Protein AF-A0AAE1QXC3-F1 (afdb_monomer_lite)

pLDDT: mean 91.4, std 7.19, range [61.75, 98.44]

Sequence (172 aa):
MESLIELCDLIAQNPAQFVEKLAWICGRCPPAESLLVGSPRVSRSQLNAILALARFLSKCPNHSDEMPKSLVLAFYRSIPSSFNPPFWPQSFTNDSIVSFFRDFLDYICKACELSPEFSTDVARFTGDILISALGNGNGDLGISKAILKAMCYHFPPVLPSDANKLVSALLE

Organism: NCBI:txid243964

Structure (mmCIF, N/CA/C/O backbone):
data_AF-A0AAE1QXC3-F1
#
_entry.id   AF-A0AAE1QXC3-F1
#
loop_
_atom_site.group_PDB
_atom_site.id
_atom_site.type_symbol
_atom_site.label_atom_id
_atom_site.label_alt_id
_atom_site.label_comp_id
_atom_site.label_asym_id
_atom_site.label_entity_id
_atom_site.label_seq_id
_atom_site.pdbx_PDB_ins_code
_atom_site.Cartn_x
_atom_site.Cartn_y
_atom_site.Cartn_z
_atom_site.occupancy
_atom_site.B_iso_or_equiv
_atom_site.auth_seq_id
_atom_site.auth_comp_id
_atom_site.auth_asym_id
_atom_site.auth_atom_id
_atom_site.pdbx_PDB_model_num
ATOM 1 N N . MET A 1 1 ? 9.918 -5.433 13.809 1.00 61.75 1 MET A N 1
ATOM 2 C CA . MET A 1 1 ? 8.674 -5.344 13.015 1.00 61.75 1 MET A 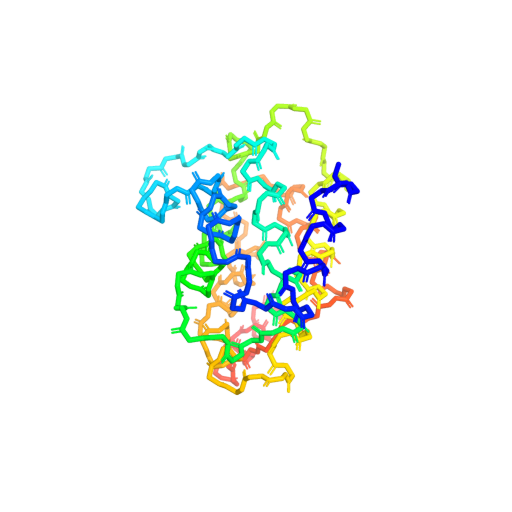CA 1
ATOM 3 C C . MET A 1 1 ? 7.520 -5.935 13.812 1.00 61.75 1 MET A C 1
ATOM 5 O O . MET A 1 1 ? 6.516 -5.256 13.949 1.00 61.75 1 MET A O 1
ATOM 9 N N . GLU A 1 2 ? 7.703 -7.114 14.415 1.00 70.31 2 GLU A N 1
ATOM 10 C CA . GLU A 1 2 ? 6.716 -7.793 15.277 1.00 70.31 2 GLU A CA 1
ATOM 11 C C . GLU A 1 2 ? 6.069 -6.883 16.333 1.00 70.31 2 GLU A C 1
ATOM 13 O O . GLU A 1 2 ? 4.852 -6.784 16.368 1.00 70.31 2 GLU A O 1
ATOM 18 N N . SER A 1 3 ? 6.843 -6.088 17.079 1.00 80.06 3 SER A N 1
ATOM 19 C CA . SER A 1 3 ? 6.283 -5.175 18.093 1.00 80.06 3 SER A CA 1
ATOM 20 C C . SER A 1 3 ? 5.357 -4.077 17.543 1.00 80.06 3 SER A C 1
ATOM 22 O O . SER A 1 3 ? 4.413 -3.665 18.213 1.00 80.06 3 SER A O 1
ATOM 24 N N . LEU A 1 4 ? 5.600 -3.592 16.319 1.00 81.88 4 LEU A N 1
ATOM 25 C CA . LEU A 1 4 ? 4.714 -2.631 15.643 1.00 81.88 4 LEU A CA 1
ATOM 26 C C . LEU A 1 4 ? 3.447 -3.320 15.125 1.00 81.88 4 LEU A C 1
ATOM 28 O O . LEU A 1 4 ? 2.370 -2.732 15.170 1.00 81.88 4 LEU A O 1
ATOM 32 N N . ILE A 1 5 ? 3.579 -4.562 14.658 1.00 79.50 5 ILE A N 1
ATOM 33 C CA . ILE A 1 5 ? 2.468 -5.394 14.189 1.00 79.50 5 ILE A CA 1
ATOM 34 C C . ILE A 1 5 ? 1.526 -5.731 15.350 1.00 79.5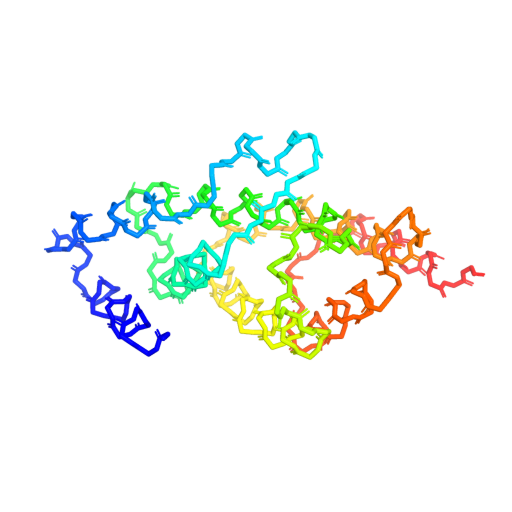0 5 ILE A C 1
ATOM 36 O O . ILE A 1 5 ? 0.321 -5.519 15.237 1.00 79.50 5 ILE A O 1
ATOM 40 N N . GLU A 1 6 ? 2.069 -6.186 16.479 1.00 84.94 6 GLU A N 1
ATOM 41 C CA . GLU A 1 6 ? 1.309 -6.471 17.701 1.00 84.94 6 GLU A CA 1
ATOM 42 C C . GLU A 1 6 ? 0.594 -5.224 18.221 1.00 84.94 6 GLU A C 1
ATOM 44 O O . GLU A 1 6 ? -0.582 -5.278 18.581 1.00 84.94 6 GLU A O 1
ATOM 49 N N . LEU A 1 7 ? 1.272 -4.072 18.198 1.00 85.44 7 LEU A N 1
ATOM 50 C CA . LEU A 1 7 ? 0.654 -2.810 18.575 1.00 85.44 7 LEU A CA 1
ATOM 51 C C . LEU A 1 7 ? -0.532 -2.463 17.661 1.00 85.44 7 LEU A C 1
ATOM 53 O O . LEU A 1 7 ? -1.579 -2.070 18.166 1.00 85.44 7 LEU A O 1
ATOM 57 N N . CYS A 1 8 ? -0.408 -2.635 16.343 1.00 86.25 8 CYS A N 1
ATOM 58 C CA . CYS A 1 8 ? -1.518 -2.384 15.415 1.00 86.25 8 CYS A CA 1
ATOM 59 C C . CYS A 1 8 ? -2.699 -3.321 15.652 1.00 86.25 8 CYS A C 1
ATOM 61 O O . CYS A 1 8 ? -3.849 -2.899 15.546 1.00 86.25 8 CYS A O 1
ATOM 63 N N . ASP A 1 9 ? -2.424 -4.571 16.016 1.00 88.62 9 ASP A N 1
ATOM 64 C CA . ASP A 1 9 ? -3.458 -5.549 16.335 1.00 88.62 9 ASP A CA 1
ATOM 65 C C . ASP A 1 9 ? -4.222 -5.170 17.607 1.00 88.62 9 ASP A C 1
ATOM 67 O O . ASP A 1 9 ? -5.448 -5.282 17.636 1.00 88.62 9 ASP A O 1
ATOM 71 N N . LEU A 1 10 ? -3.523 -4.655 18.622 1.00 89.19 10 LEU A N 1
ATOM 72 C CA . LEU A 1 10 ? -4.142 -4.123 19.838 1.00 89.19 10 LEU A CA 1
ATOM 73 C C . LEU A 1 10 ? -4.956 -2.851 19.566 1.00 89.19 10 LEU A C 1
ATOM 75 O O . LEU A 1 10 ? -6.067 -2.717 20.084 1.00 89.19 10 LEU A O 1
ATOM 79 N N . ILE A 1 11 ? -4.435 -1.938 18.737 1.00 88.94 11 ILE A N 1
ATOM 80 C CA . ILE A 1 11 ? -5.154 -0.720 18.332 1.00 88.94 11 ILE A CA 1
ATOM 81 C C . ILE A 1 11 ? -6.437 -1.098 17.587 1.00 88.94 11 ILE A C 1
ATOM 83 O O . ILE A 1 11 ? -7.490 -0.559 17.901 1.00 88.94 11 ILE A O 1
ATOM 87 N N . ALA A 1 12 ? -6.384 -2.050 16.653 1.00 88.00 12 ALA A N 1
ATOM 88 C CA . ALA A 1 12 ? -7.557 -2.473 15.890 1.00 88.00 12 ALA A CA 1
ATOM 89 C C . ALA A 1 12 ? -8.672 -3.069 16.770 1.00 88.00 12 ALA A C 1
ATOM 91 O O . ALA A 1 12 ? -9.846 -2.921 16.442 1.00 88.00 12 ALA A O 1
ATOM 92 N N . GLN A 1 13 ? -8.326 -3.712 17.891 1.00 89.25 13 GLN A N 1
ATOM 93 C CA . GLN A 1 13 ? -9.310 -4.235 18.847 1.00 89.25 13 GLN A CA 1
ATOM 94 C C . GLN A 1 13 ? -9.956 -3.131 19.697 1.00 89.25 13 GLN A C 1
ATOM 96 O O . GLN A 1 13 ? -11.113 -3.265 20.084 1.00 89.25 13 GLN A O 1
ATOM 101 N N . ASN A 1 14 ? -9.223 -2.052 20.002 1.00 89.62 14 ASN A N 1
ATOM 102 C CA . ASN A 1 14 ? -9.678 -0.976 20.890 1.00 89.62 14 ASN A CA 1
ATOM 103 C C . ASN A 1 14 ? -9.238 0.417 20.386 1.00 89.62 14 ASN A C 1
ATOM 105 O O . ASN A 1 14 ? -8.485 1.113 21.077 1.00 89.62 14 ASN A O 1
ATOM 109 N N . PRO A 1 15 ? -9.697 0.871 19.205 1.00 84.94 15 PRO A N 1
ATOM 110 C CA . PRO A 1 15 ? -9.145 2.060 18.550 1.00 84.94 15 PRO A CA 1
ATOM 111 C C . PRO A 1 15 ? -9.289 3.338 19.387 1.00 84.94 15 PRO A C 1
ATOM 113 O O . PRO A 1 15 ? -8.343 4.116 19.506 1.00 84.94 15 PRO A O 1
ATOM 116 N N . ALA A 1 16 ? -10.429 3.508 20.066 1.00 86.44 16 ALA A N 1
ATOM 117 C CA . ALA A 1 16 ? -10.702 4.671 20.911 1.00 86.44 16 ALA A CA 1
ATOM 118 C C . ALA A 1 16 ? -9.764 4.798 22.130 1.00 86.44 16 ALA A C 1
ATOM 120 O O . ALA A 1 16 ? -9.577 5.897 22.642 1.00 86.44 16 ALA A O 1
ATOM 121 N N . GLN A 1 17 ? -9.157 3.699 22.597 1.00 88.12 17 GLN A N 1
ATOM 122 C CA . GLN A 1 17 ? -8.239 3.712 23.747 1.00 88.12 17 GLN A CA 1
ATOM 123 C C . GLN A 1 17 ? -6.788 4.003 23.349 1.00 88.12 17 GLN A C 1
ATOM 125 O O . GLN A 1 17 ? -5.961 4.321 24.201 1.00 88.12 17 GLN A O 1
ATOM 130 N N . PHE A 1 18 ? -6.462 3.890 22.060 1.00 89.56 18 PHE A N 1
ATOM 131 C CA . PHE A 1 18 ? -5.091 3.987 21.565 1.00 89.56 18 PHE A CA 1
ATOM 132 C C . PHE A 1 18 ? -4.909 5.062 20.488 1.00 89.56 18 PHE A C 1
ATOM 134 O O . PHE A 1 18 ? -3.958 4.989 19.708 1.00 89.56 18 PHE A O 1
ATOM 141 N N . VAL A 1 19 ? -5.768 6.085 20.480 1.00 88.38 19 VAL A N 1
ATOM 142 C CA . VAL A 1 19 ? -5.730 7.200 19.517 1.00 88.38 19 VAL A CA 1
ATOM 143 C C . VAL A 1 19 ? -4.343 7.846 19.452 1.00 88.38 19 VAL A C 1
ATOM 145 O O . VAL A 1 19 ? -3.794 8.015 18.368 1.00 88.38 19 VAL A O 1
ATOM 148 N N . GLU A 1 20 ? -3.715 8.122 20.598 1.00 90.94 20 GLU A N 1
ATOM 149 C CA . GLU A 1 20 ? -2.368 8.713 20.642 1.00 90.94 20 GLU A CA 1
ATOM 150 C C . GLU A 1 20 ? -1.299 7.803 20.023 1.00 90.94 20 GLU A C 1
ATOM 152 O O . GLU A 1 20 ? -0.378 8.276 19.356 1.00 90.94 20 GLU A O 1
ATOM 157 N N . LYS A 1 21 ? -1.422 6.481 20.201 1.00 92.25 21 LYS A N 1
ATOM 158 C CA . LYS A 1 21 ? -0.484 5.517 19.613 1.00 92.25 21 LYS A CA 1
ATOM 159 C C . LYS A 1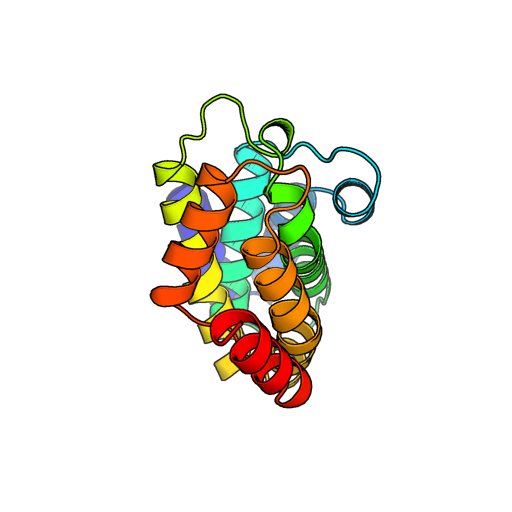 21 ? -0.681 5.412 18.105 1.00 92.25 21 LYS A C 1
ATOM 161 O O . LYS A 1 21 ? 0.307 5.330 17.382 1.00 92.25 21 LYS A O 1
ATOM 166 N N . LEU A 1 22 ? -1.926 5.452 17.631 1.00 92.81 22 LEU A N 1
ATOM 167 C CA . LEU A 1 22 ? -2.229 5.496 16.202 1.00 92.81 22 LEU A CA 1
ATOM 168 C C . LEU A 1 22 ? -1.670 6.777 15.570 1.00 92.81 22 LEU A C 1
ATOM 170 O O . LEU A 1 22 ? -0.937 6.695 14.588 1.00 92.81 22 LEU A O 1
ATOM 174 N N . ALA A 1 23 ? -1.904 7.937 16.191 1.00 93.38 23 ALA A N 1
ATOM 175 C CA . ALA A 1 23 ? -1.338 9.214 15.758 1.00 93.38 23 ALA A CA 1
ATOM 176 C C . ALA A 1 23 ? 0.201 9.189 15.741 1.00 93.38 23 ALA A C 1
ATOM 178 O O . ALA A 1 23 ? 0.825 9.690 14.803 1.00 93.38 23 ALA A O 1
ATOM 179 N N . TRP A 1 24 ? 0.830 8.545 16.730 1.00 93.62 24 TRP A N 1
ATOM 180 C CA . TRP A 1 24 ? 2.278 8.343 16.752 1.00 93.62 24 TRP A CA 1
ATOM 181 C C . TRP A 1 24 ? 2.771 7.486 15.576 1.00 93.62 24 TRP A C 1
ATOM 183 O O . TRP A 1 24 ? 3.786 7.832 14.974 1.00 93.62 24 TRP A O 1
ATOM 193 N N . ILE A 1 25 ? 2.063 6.409 15.202 1.00 94.06 25 ILE A N 1
ATOM 194 C CA . ILE A 1 25 ? 2.401 5.601 14.012 1.00 94.06 25 ILE A CA 1
ATOM 195 C C . ILE A 1 25 ? 2.221 6.433 12.734 1.00 94.06 25 ILE A C 1
ATOM 197 O O . ILE A 1 25 ? 3.112 6.435 11.882 1.00 94.06 25 ILE A O 1
ATOM 201 N N . CYS A 1 26 ? 1.127 7.191 12.618 1.00 94.75 26 CYS A N 1
ATOM 202 C CA . CYS A 1 26 ? 0.897 8.116 11.505 1.00 94.75 26 CYS A CA 1
ATOM 203 C C . CYS A 1 26 ? 2.055 9.118 11.359 1.00 94.75 26 CYS A C 1
ATOM 205 O O . CYS A 1 26 ? 2.588 9.285 10.265 1.00 94.75 26 CYS A O 1
ATOM 207 N N . GLY A 1 27 ? 2.542 9.692 12.463 1.00 94.69 27 GLY A N 1
ATOM 208 C CA . GLY A 1 27 ? 3.695 10.601 12.473 1.00 94.69 27 GLY A CA 1
ATOM 209 C C . GLY A 1 27 ? 5.040 9.957 12.097 1.00 94.69 27 GLY A C 1
ATOM 210 O O . GLY A 1 27 ? 6.018 10.666 11.867 1.00 94.69 27 GLY A O 1
ATOM 211 N N . ARG A 1 28 ? 5.121 8.621 12.022 1.00 94.88 28 ARG A N 1
ATOM 212 C CA . ARG A 1 28 ? 6.306 7.884 11.546 1.00 94.88 28 ARG A CA 1
ATOM 213 C C . ARG A 1 28 ? 6.263 7.574 10.053 1.00 94.88 28 ARG A C 1
ATOM 215 O O . ARG A 1 28 ? 7.271 7.105 9.524 1.00 94.88 28 ARG A O 1
ATOM 222 N N . CYS A 1 29 ? 5.134 7.803 9.390 1.00 95.44 29 CYS A N 1
ATOM 223 C CA . CYS A 1 29 ? 4.989 7.599 7.955 1.00 95.44 29 CYS A CA 1
ATOM 224 C C . CYS A 1 29 ? 5.720 8.698 7.162 1.00 95.44 29 CYS A C 1
ATOM 226 O O . CYS A 1 29 ? 6.001 9.776 7.692 1.00 95.44 29 CYS A O 1
ATOM 228 N N . PRO A 1 30 ? 6.095 8.435 5.900 1.00 93.62 30 PRO A N 1
ATOM 229 C CA . PRO A 1 30 ? 6.613 9.483 5.032 1.00 93.62 30 PRO A CA 1
ATOM 230 C C . PRO A 1 30 ? 5.513 10.532 4.769 1.00 93.62 30 PRO A C 1
ATOM 232 O O . PRO A 1 30 ? 4.376 10.144 4.500 1.00 93.62 30 PRO A O 1
ATOM 235 N N . PRO A 1 31 ? 5.819 11.843 4.838 1.00 89.75 31 PRO A N 1
ATOM 236 C CA . PRO A 1 31 ? 4.857 12.891 4.494 1.00 89.75 31 PRO A CA 1
ATOM 237 C C . PRO A 1 31 ? 4.332 12.718 3.064 1.00 89.75 31 PRO A C 1
ATOM 239 O O . PRO A 1 31 ? 5.123 12.451 2.153 1.00 89.75 31 PRO A O 1
ATOM 242 N N . ALA A 1 32 ? 3.028 12.896 2.848 1.00 87.19 32 ALA A N 1
ATOM 243 C CA . ALA A 1 32 ? 2.398 12.675 1.544 1.00 87.19 32 ALA A CA 1
A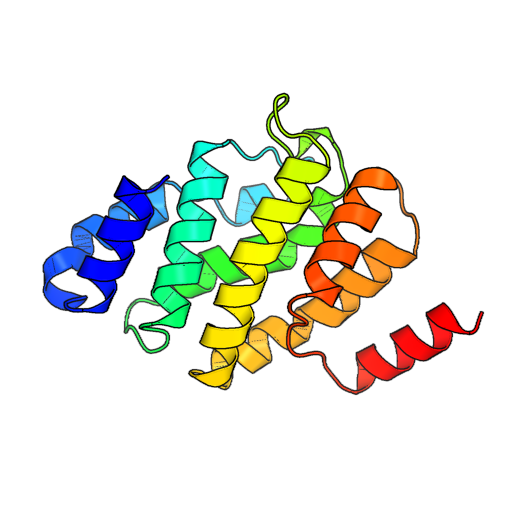TOM 244 C C . ALA A 1 32 ? 3.014 13.559 0.446 1.00 87.19 32 ALA A C 1
ATOM 246 O O . ALA A 1 32 ? 3.277 13.096 -0.662 1.00 87.19 32 ALA A O 1
A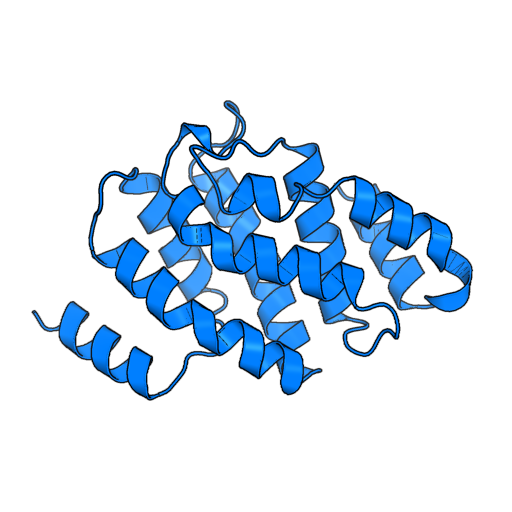TOM 247 N N . GLU A 1 33 ? 3.339 14.808 0.772 1.00 84.81 33 GLU A N 1
ATOM 248 C CA . GLU A 1 33 ? 3.965 15.766 -0.140 1.00 84.81 33 GLU A CA 1
ATOM 249 C C . GLU A 1 33 ? 5.359 15.295 -0.564 1.00 84.81 33 GLU A C 1
ATOM 251 O O . GLU A 1 33 ? 5.739 15.421 -1.727 1.00 84.81 33 GLU A O 1
ATOM 256 N N . SER A 1 34 ? 6.106 14.691 0.367 1.00 85.50 34 SER A N 1
ATOM 257 C CA . SER A 1 34 ? 7.453 14.183 0.096 1.00 85.50 34 SER A CA 1
ATOM 258 C C . SER A 1 34 ? 7.461 12.976 -0.841 1.00 85.50 34 SER A C 1
ATOM 260 O O . SER A 1 34 ? 8.456 12.749 -1.519 1.00 85.50 34 SER A O 1
ATOM 262 N N . LEU A 1 35 ? 6.361 12.215 -0.894 1.00 86.44 35 LEU A N 1
ATOM 263 C CA . LEU A 1 35 ? 6.203 11.055 -1.773 1.00 86.44 35 LEU A CA 1
ATOM 264 C C . LEU A 1 35 ? 5.823 11.438 -3.207 1.00 86.44 35 LEU A C 1
ATOM 266 O O . LEU A 1 35 ? 6.095 10.680 -4.139 1.00 86.44 35 LEU A O 1
ATOM 270 N N . LEU A 1 36 ? 5.174 12.591 -3.378 1.00 76.56 36 LEU A N 1
ATOM 271 C CA . LEU A 1 36 ? 4.608 13.033 -4.653 1.00 76.56 36 LEU A CA 1
ATOM 272 C C . LEU A 1 36 ? 5.505 14.031 -5.402 1.00 76.56 36 LEU A C 1
ATOM 274 O O . LEU A 1 36 ? 5.235 14.326 -6.564 1.00 76.56 36 LEU A O 1
ATOM 278 N N . VAL A 1 37 ? 6.563 14.549 -4.767 1.00 78.00 37 VAL A N 1
ATOM 279 C CA . VAL A 1 37 ? 7.447 15.575 -5.342 1.00 78.00 37 VAL A CA 1
ATOM 280 C C . VAL A 1 37 ? 8.910 15.121 -5.338 1.00 78.00 37 VAL A C 1
ATOM 282 O O . VAL A 1 37 ? 9.442 14.674 -4.325 1.00 78.00 37 VAL A O 1
ATOM 285 N N . GLY A 1 38 ? 9.597 15.313 -6.469 1.00 72.81 38 GLY A N 1
ATOM 286 C CA . GLY A 1 38 ? 11.044 15.116 -6.590 1.00 72.81 38 GLY A CA 1
ATOM 287 C C . GLY A 1 38 ? 11.474 13.646 -6.649 1.00 72.81 38 GLY A C 1
ATOM 288 O O . GLY A 1 38 ? 10.848 12.833 -7.322 1.00 72.81 38 GLY A O 1
ATOM 289 N N . SER A 1 39 ? 12.581 13.316 -5.976 1.00 75.69 39 SER A N 1
ATOM 290 C CA . SER A 1 39 ? 13.110 11.949 -5.851 1.00 75.69 39 SER A CA 1
ATOM 291 C C . SER A 1 39 ? 12.921 11.456 -4.412 1.00 75.69 39 SER A C 1
ATOM 293 O O . SER A 1 39 ? 13.863 11.565 -3.615 1.00 75.69 39 SER A O 1
ATOM 295 N N . PRO A 1 40 ? 11.712 10.976 -4.052 1.00 85.94 40 PRO A N 1
ATOM 296 C CA . PRO A 1 40 ? 11.403 10.527 -2.700 1.00 85.94 40 PRO A CA 1
ATOM 297 C C . PRO A 1 40 ? 12.417 9.503 -2.208 1.00 85.94 40 PRO A C 1
ATOM 299 O O . PRO A 1 40 ? 12.897 8.676 -2.980 1.00 85.94 40 PRO A O 1
ATOM 302 N N . ARG A 1 41 ? 12.724 9.553 -0.910 1.00 91.56 41 ARG A N 1
ATOM 303 C CA . ARG A 1 41 ? 13.527 8.545 -0.212 1.00 91.56 41 ARG A CA 1
ATOM 304 C C . ARG A 1 41 ? 12.797 8.136 1.048 1.00 91.56 41 ARG A C 1
ATOM 306 O O . ARG A 1 41 ? 12.455 8.992 1.864 1.00 91.56 41 ARG A O 1
ATOM 313 N N . VAL A 1 42 ? 12.587 6.839 1.218 1.00 94.31 42 VAL A N 1
ATOM 314 C CA . VAL A 1 42 ? 11.839 6.297 2.348 1.00 94.31 42 VAL A CA 1
ATOM 315 C C . VAL A 1 42 ? 12.776 5.479 3.225 1.00 94.31 42 VAL A C 1
ATOM 317 O O . VAL A 1 42 ? 13.538 4.632 2.765 1.00 94.31 42 VAL A O 1
ATOM 320 N N . SER A 1 43 ? 12.741 5.746 4.526 1.00 94.81 43 SER A N 1
ATOM 321 C CA . SER A 1 43 ? 13.508 4.997 5.520 1.00 94.81 43 SER A CA 1
ATOM 322 C C . SER A 1 43 ? 12.840 3.663 5.867 1.00 94.81 43 SER A C 1
ATOM 324 O O . SER A 1 43 ? 11.631 3.479 5.727 1.00 94.81 43 SER A O 1
ATOM 326 N N . ARG A 1 44 ? 13.616 2.726 6.426 1.00 94.56 44 ARG A N 1
ATOM 327 C CA . ARG A 1 44 ? 13.081 1.438 6.900 1.00 94.56 44 ARG A CA 1
ATOM 328 C C . ARG A 1 44 ? 11.991 1.616 7.967 1.00 94.56 44 ARG A C 1
ATOM 330 O O . ARG A 1 44 ? 11.020 0.868 7.975 1.00 94.56 44 ARG A O 1
ATOM 337 N N . SER A 1 45 ? 12.130 2.597 8.863 1.00 94.00 45 SER A N 1
ATOM 338 C CA . SER A 1 45 ? 11.106 2.884 9.879 1.00 94.00 45 SER A CA 1
ATOM 339 C C . SER A 1 45 ? 9.809 3.409 9.268 1.00 94.00 45 SER A C 1
ATOM 341 O O . SER A 1 45 ? 8.742 3.018 9.727 1.00 94.00 45 SER A O 1
ATOM 343 N N . GLN A 1 46 ? 9.898 4.230 8.219 1.00 95.88 46 GLN A N 1
ATOM 344 C CA . GLN A 1 46 ? 8.737 4.724 7.475 1.00 95.88 46 GLN A CA 1
ATOM 345 C C . GLN A 1 46 ? 8.003 3.596 6.741 1.00 95.88 46 GLN A C 1
ATOM 347 O O . GLN A 1 46 ? 6.783 3.515 6.835 1.00 95.88 46 GLN A O 1
ATOM 352 N N . LEU A 1 47 ? 8.729 2.681 6.088 1.00 96.38 47 LEU A N 1
ATOM 353 C CA . LEU A 1 47 ? 8.123 1.497 5.461 1.00 96.38 47 LEU A CA 1
ATOM 354 C C . LEU A 1 47 ? 7.410 0.613 6.495 1.00 96.38 47 LEU A C 1
ATOM 356 O O . LEU A 1 47 ? 6.279 0.191 6.275 1.00 96.38 47 LEU A O 1
ATOM 360 N N . ASN A 1 48 ? 8.030 0.386 7.658 1.00 95.56 48 ASN A N 1
ATOM 361 C CA . ASN A 1 48 ? 7.394 -0.369 8.740 1.00 95.56 48 ASN A CA 1
ATOM 362 C C . ASN A 1 48 ? 6.131 0.324 9.275 1.00 95.56 48 ASN A C 1
ATOM 364 O O . ASN A 1 48 ? 5.169 -0.364 9.603 1.00 95.56 48 ASN A O 1
ATOM 368 N N . ALA A 1 49 ? 6.129 1.658 9.368 1.00 95.81 49 ALA A N 1
ATOM 369 C CA . ALA A 1 49 ? 4.962 2.427 9.795 1.00 95.81 49 ALA A CA 1
ATOM 370 C C . ALA A 1 49 ? 3.812 2.330 8.777 1.00 95.81 49 ALA A C 1
ATOM 372 O O . ALA A 1 49 ? 2.677 2.077 9.170 1.00 95.81 49 ALA A O 1
ATOM 373 N N . ILE A 1 50 ? 4.110 2.423 7.477 1.00 97.31 50 ILE A N 1
ATOM 374 C CA . ILE A 1 50 ? 3.119 2.219 6.409 1.00 97.31 50 ILE A CA 1
ATOM 375 C C . ILE A 1 50 ? 2.529 0.807 6.458 1.00 97.31 50 ILE A C 1
ATOM 377 O O . ILE A 1 50 ? 1.312 0.651 6.385 1.00 97.31 50 ILE A O 1
ATOM 381 N N . LEU A 1 51 ? 3.365 -0.220 6.631 1.00 97.12 51 LEU A N 1
ATOM 382 C CA . LEU A 1 51 ? 2.897 -1.604 6.727 1.00 97.12 51 LEU A CA 1
ATOM 383 C C . LEU A 1 51 ? 1.992 -1.818 7.952 1.00 97.12 51 LEU A C 1
ATOM 385 O O . LEU A 1 51 ? 0.968 -2.494 7.865 1.00 97.12 51 LEU A O 1
ATOM 389 N N . ALA A 1 52 ? 2.350 -1.200 9.078 1.00 96.06 52 ALA A N 1
ATOM 390 C CA . ALA A 1 52 ? 1.548 -1.158 10.295 1.00 96.06 52 ALA A CA 1
ATOM 391 C C . ALA A 1 52 ? 0.169 -0.509 10.060 1.00 96.06 52 ALA A C 1
ATOM 393 O O . ALA A 1 52 ? -0.850 -1.096 10.428 1.00 96.06 52 ALA A O 1
ATOM 394 N N . LEU A 1 53 ? 0.113 0.650 9.392 1.00 96.00 53 LEU A N 1
ATOM 395 C CA . LEU A 1 53 ? -1.155 1.312 9.069 1.00 96.00 53 LEU A CA 1
ATOM 396 C C . LEU A 1 53 ? -2.007 0.509 8.083 1.00 96.00 53 LEU A C 1
ATOM 398 O O . LEU A 1 53 ? -3.211 0.385 8.292 1.00 96.00 53 LEU A O 1
ATOM 402 N N . ALA A 1 54 ? -1.405 -0.086 7.051 1.00 97.12 54 ALA A N 1
ATOM 403 C CA . ALA A 1 54 ? -2.129 -0.952 6.122 1.00 97.12 54 ALA A CA 1
ATOM 404 C C . ALA A 1 54 ? -2.765 -2.138 6.863 1.00 97.12 54 ALA A C 1
ATOM 406 O O . ALA A 1 54 ? -3.950 -2.427 6.685 1.00 97.12 54 ALA A O 1
ATOM 407 N N . ARG A 1 55 ? -2.016 -2.775 7.774 1.00 96.19 55 ARG A N 1
ATOM 408 C CA . ARG A 1 55 ? -2.539 -3.848 8.627 1.00 96.19 55 ARG A CA 1
ATOM 409 C C . ARG A 1 55 ? -3.668 -3.369 9.535 1.00 96.19 55 ARG A C 1
ATOM 411 O O . ARG A 1 55 ? -4.668 -4.073 9.659 1.00 96.19 55 ARG A O 1
ATOM 418 N N . PHE A 1 56 ? -3.533 -2.197 10.152 1.00 95.69 56 PHE A N 1
ATOM 419 C CA . PHE A 1 56 ? -4.607 -1.597 10.941 1.00 95.69 56 PHE A CA 1
ATOM 420 C C . PHE A 1 56 ? -5.883 -1.417 10.100 1.00 95.69 56 PHE A C 1
ATOM 422 O O . PHE A 1 56 ? -6.944 -1.889 10.507 1.00 95.69 56 PHE A O 1
ATOM 429 N N . LEU A 1 57 ? -5.776 -0.847 8.894 1.00 95.88 57 LEU A N 1
ATOM 430 C CA . LEU A 1 57 ? -6.913 -0.662 7.983 1.00 95.88 57 LEU A CA 1
ATOM 431 C C . LEU A 1 57 ? -7.539 -1.987 7.536 1.00 95.88 57 LEU A C 1
ATOM 433 O O . LEU A 1 57 ? -8.755 -2.071 7.429 1.00 95.88 57 LEU A O 1
ATOM 437 N N . SER A 1 58 ? -6.746 -3.047 7.360 1.00 96.56 58 SER A N 1
ATOM 438 C CA . SER A 1 58 ? -7.270 -4.386 7.035 1.00 96.56 58 SER A CA 1
ATOM 439 C C . SER A 1 58 ? -8.167 -4.992 8.123 1.00 96.56 58 SER A C 1
ATOM 441 O O . SER A 1 58 ? -8.828 -5.998 7.885 1.00 96.56 58 SER A O 1
ATOM 443 N N . LYS A 1 59 ? -8.176 -4.408 9.328 1.00 95.06 59 LYS A N 1
ATOM 444 C CA . LYS A 1 59 ? -8.973 -4.858 10.480 1.00 95.06 59 LYS A CA 1
ATOM 445 C C . LYS A 1 59 ? -9.999 -3.821 10.928 1.00 95.06 59 LYS A C 1
ATOM 447 O O . LYS A 1 59 ? -11.046 -4.185 11.449 1.00 95.06 59 LYS A O 1
ATOM 452 N N . CYS A 1 60 ? -9.692 -2.539 10.751 1.00 92.50 60 CYS A N 1
ATOM 453 C CA . CYS A 1 60 ? -10.514 -1.418 11.187 1.00 92.50 60 CYS A CA 1
ATOM 454 C C . CYS A 1 60 ? -10.571 -0.329 10.097 1.00 92.50 60 CYS A C 1
ATOM 456 O O . CYS A 1 60 ? -10.076 0.780 10.298 1.00 92.50 60 CYS A O 1
ATOM 458 N N . PRO A 1 61 ? -11.150 -0.616 8.918 1.00 86.19 61 PRO A N 1
ATOM 459 C CA . PRO A 1 61 ? -11.130 0.333 7.809 1.00 86.19 61 PRO A CA 1
ATOM 460 C C . PRO A 1 61 ? -12.100 1.500 8.016 1.00 86.19 61 PRO A C 1
ATOM 462 O O . PRO A 1 61 ? -11.878 2.567 7.466 1.00 86.19 61 PRO A O 1
ATOM 465 N N . ASN A 1 62 ? -13.150 1.336 8.827 1.00 84.69 62 ASN A N 1
ATOM 466 C CA . ASN A 1 62 ? -14.167 2.368 9.075 1.00 84.69 62 ASN A CA 1
ATOM 467 C C . ASN A 1 62 ? -13.863 3.202 10.332 1.00 84.69 62 ASN A C 1
ATOM 469 O O . ASN A 1 62 ? -14.774 3.693 10.997 1.00 84.69 62 ASN A O 1
ATOM 473 N N . HIS A 1 63 ? -12.584 3.311 10.698 1.00 86.38 63 HIS A N 1
ATOM 474 C CA . HIS A 1 63 ? -12.142 4.195 11.769 1.00 86.38 63 HIS A CA 1
ATOM 475 C C . HIS A 1 63 ? -12.490 5.657 11.434 1.00 86.38 63 HIS A C 1
ATOM 477 O O . HIS A 1 63 ? -12.415 6.054 10.276 1.00 86.38 63 HIS A O 1
ATOM 483 N N . SER A 1 64 ? -12.873 6.454 12.438 1.00 86.25 64 SER A N 1
ATOM 484 C CA . SER A 1 64 ? -13.342 7.836 12.235 1.00 86.25 64 SER A CA 1
ATOM 485 C C . SER A 1 64 ? -12.240 8.820 11.838 1.00 86.25 64 SER A C 1
ATOM 487 O O . SER A 1 64 ? -12.519 9.840 11.217 1.00 86.25 64 SER A O 1
ATOM 489 N N . ASP A 1 65 ? -10.996 8.539 12.226 1.00 88.25 65 ASP A N 1
ATOM 490 C CA . ASP A 1 65 ? -9.824 9.271 11.744 1.00 88.25 65 ASP A CA 1
ATOM 491 C C . ASP A 1 65 ? -9.438 8.783 10.341 1.00 88.25 65 ASP A C 1
ATOM 493 O O . ASP A 1 65 ? -9.123 7.604 10.160 1.00 88.25 65 ASP A O 1
ATOM 497 N N . GLU A 1 66 ? -9.431 9.704 9.378 1.00 91.88 66 GLU A N 1
ATOM 498 C CA . GLU A 1 66 ? -9.061 9.472 7.977 1.00 91.88 66 GLU A CA 1
ATOM 499 C C . GLU A 1 66 ? -7.543 9.509 7.736 1.00 91.88 66 GLU A C 1
ATOM 501 O O . GLU A 1 66 ? -7.068 9.079 6.681 1.00 91.88 66 GLU A O 1
ATOM 506 N N . MET A 1 67 ? -6.749 9.983 8.704 1.00 93.81 67 MET A N 1
ATOM 507 C CA . MET A 1 67 ? -5.291 10.088 8.570 1.00 93.81 67 MET A CA 1
ATOM 508 C C . MET A 1 67 ? -4.620 8.761 8.175 1.00 93.81 67 MET A C 1
ATOM 510 O O . MET A 1 67 ? -3.799 8.780 7.251 1.00 93.81 67 MET A O 1
ATOM 514 N N . PRO A 1 68 ? -4.957 7.597 8.777 1.00 94.62 68 PRO A N 1
ATOM 515 C CA . PRO A 1 68 ? -4.385 6.320 8.363 1.00 94.62 68 PRO A CA 1
ATOM 516 C C . PRO A 1 68 ? -4.673 5.982 6.896 1.00 94.62 68 PRO A C 1
ATOM 518 O O . PRO A 1 68 ? -3.757 5.578 6.177 1.00 94.62 68 PRO A O 1
ATOM 521 N N . LYS A 1 69 ? -5.917 6.180 6.433 1.00 95.50 69 LYS A N 1
ATOM 522 C CA . LYS A 1 69 ? -6.299 5.930 5.033 1.00 95.50 69 LYS A CA 1
ATOM 523 C C . LYS A 1 69 ? -5.542 6.854 4.091 1.00 95.50 69 LYS A C 1
ATOM 525 O O . LYS A 1 69 ? -4.950 6.380 3.125 1.00 95.50 69 LYS A O 1
ATOM 530 N N . SER A 1 70 ? -5.505 8.148 4.406 1.00 95.56 70 SER A N 1
ATOM 531 C CA . SER A 1 70 ? -4.822 9.166 3.606 1.00 95.56 70 SER A CA 1
ATOM 532 C C . SER A 1 70 ? -3.334 8.848 3.416 1.00 95.56 70 SER A C 1
ATOM 534 O O . SER A 1 70 ? -2.837 8.857 2.290 1.00 95.56 70 SER A O 1
ATOM 536 N N . LEU A 1 71 ? -2.627 8.471 4.487 1.00 96.12 71 LEU A N 1
ATOM 537 C CA . LEU A 1 71 ? -1.204 8.112 4.425 1.00 96.12 71 LEU A CA 1
ATOM 538 C C . LEU A 1 71 ? -0.953 6.841 3.605 1.00 96.12 71 LEU A C 1
ATOM 540 O O . LEU A 1 71 ? -0.014 6.794 2.805 1.00 96.12 71 LEU A O 1
ATOM 544 N N . VAL A 1 72 ? -1.793 5.818 3.776 1.00 97.19 72 VAL A N 1
ATOM 545 C CA . VAL A 1 72 ? -1.687 4.568 3.013 1.00 97.19 72 VAL A CA 1
ATOM 546 C C . VAL A 1 72 ? -1.976 4.806 1.530 1.00 97.19 72 VAL A C 1
ATOM 548 O O . VAL A 1 72 ? -1.221 4.320 0.689 1.00 97.19 72 VAL A O 1
ATOM 551 N N . LEU A 1 73 ? -2.996 5.602 1.193 1.00 96.75 73 LEU A N 1
ATOM 552 C CA . LEU A 1 73 ? -3.311 5.975 -0.189 1.00 96.75 73 LEU A CA 1
ATOM 553 C C . LEU A 1 73 ? -2.221 6.850 -0.816 1.00 96.75 73 LEU A C 1
ATOM 555 O O . LEU A 1 73 ? -1.872 6.640 -1.976 1.00 96.75 73 LEU A O 1
ATOM 559 N N . ALA A 1 74 ? -1.638 7.787 -0.064 1.00 96.12 74 ALA A N 1
ATOM 560 C CA . ALA A 1 74 ? -0.519 8.598 -0.539 1.00 96.12 74 ALA A CA 1
ATOM 561 C C . ALA A 1 74 ? 0.696 7.724 -0.885 1.00 96.12 74 ALA A C 1
ATOM 563 O O . ALA A 1 74 ? 1.294 7.888 -1.951 1.00 96.12 74 ALA A O 1
ATOM 564 N N . PHE A 1 75 ? 1.023 6.750 -0.030 1.00 97.38 75 PHE A N 1
ATOM 565 C CA . PHE A 1 75 ? 2.074 5.777 -0.318 1.00 97.38 75 PHE A CA 1
ATOM 566 C C . PHE A 1 75 ? 1.722 4.887 -1.514 1.00 97.38 75 PHE A C 1
ATOM 568 O O . PHE A 1 75 ? 2.557 4.712 -2.402 1.00 97.38 75 PHE A O 1
ATOM 575 N N . TYR A 1 76 ? 0.489 4.380 -1.584 1.00 97.56 76 TYR A N 1
ATOM 576 C CA . TYR A 1 76 ? 0.012 3.544 -2.689 1.00 97.56 76 TYR A CA 1
ATOM 577 C C . TYR A 1 76 ? 0.114 4.277 -4.035 1.00 97.56 76 TYR A C 1
ATOM 579 O O . TYR A 1 76 ? 0.692 3.764 -4.991 1.00 97.56 76 TYR A O 1
ATOM 587 N N . ARG A 1 77 ? -0.338 5.533 -4.091 1.00 95.38 77 ARG A N 1
ATOM 588 C CA . ARG A 1 77 ? -0.205 6.403 -5.266 1.00 95.38 77 ARG A CA 1
ATOM 589 C C . ARG A 1 77 ? 1.256 6.657 -5.653 1.00 95.38 77 ARG A C 1
ATOM 591 O O . ARG A 1 77 ? 1.547 6.874 -6.824 1.00 95.38 77 ARG A O 1
ATOM 598 N N . SER A 1 78 ? 2.176 6.629 -4.689 1.00 95.19 78 SER A N 1
ATOM 599 C CA . SER A 1 78 ? 3.610 6.850 -4.919 1.00 95.19 78 SER A CA 1
ATOM 600 C C . SER A 1 78 ? 4.370 5.627 -5.452 1.00 95.19 78 SER A C 1
ATOM 602 O O . SER A 1 78 ? 5.557 5.745 -5.752 1.00 95.19 78 SER A O 1
ATOM 604 N N . ILE A 1 79 ? 3.722 4.462 -5.602 1.00 95.50 79 ILE A N 1
ATOM 605 C CA . ILE A 1 79 ? 4.382 3.230 -6.070 1.00 95.50 79 ILE A CA 1
ATOM 606 C C . ILE A 1 79 ? 5.176 3.424 -7.377 1.00 95.50 79 ILE A C 1
ATOM 608 O O . ILE A 1 79 ? 6.298 2.918 -7.426 1.00 95.50 79 ILE A O 1
ATOM 612 N N . PRO A 1 80 ? 4.726 4.186 -8.395 1.00 93.75 80 PRO A N 1
ATOM 613 C CA . PRO A 1 80 ? 5.533 4.409 -9.596 1.00 93.75 80 PRO A CA 1
ATOM 614 C C . PRO A 1 80 ? 6.876 5.094 -9.301 1.00 93.75 80 PRO A C 1
ATOM 616 O O . PRO A 1 80 ? 7.904 4.735 -9.872 1.00 93.75 80 PRO A O 1
ATOM 619 N N . SER A 1 81 ? 6.908 6.023 -8.341 1.00 92.69 81 SER A N 1
ATOM 620 C CA . SER A 1 81 ? 8.148 6.667 -7.885 1.00 92.69 81 SER A CA 1
ATOM 621 C C . SER A 1 81 ? 9.111 5.669 -7.238 1.00 92.69 81 SER A C 1
ATOM 623 O O . SER A 1 81 ? 10.328 5.869 -7.291 1.00 92.69 81 SER A O 1
ATOM 625 N N . SER A 1 82 ? 8.578 4.585 -6.662 1.00 93.75 82 SER A N 1
ATOM 626 C CA . SER A 1 82 ? 9.361 3.533 -6.015 1.00 93.75 82 SER A CA 1
ATOM 627 C C . SER A 1 82 ? 10.136 2.646 -6.986 1.00 93.75 82 SER A C 1
ATOM 629 O O . SER A 1 82 ? 11.040 1.942 -6.554 1.00 93.75 82 SER A O 1
ATOM 631 N N . PHE A 1 83 ? 9.884 2.715 -8.297 1.00 93.56 83 PHE A N 1
ATOM 632 C CA . PHE A 1 83 ? 10.700 1.991 -9.281 1.00 93.56 83 PHE A CA 1
ATOM 633 C C . PHE A 1 83 ? 12.143 2.511 -9.346 1.00 93.56 83 PHE A C 1
ATOM 635 O O . PHE A 1 83 ? 13.023 1.838 -9.871 1.00 93.56 83 PHE A O 1
ATOM 642 N N . ASN A 1 84 ? 12.418 3.689 -8.782 1.00 92.19 84 ASN A N 1
ATOM 643 C CA . ASN A 1 84 ? 13.762 4.243 -8.697 1.00 92.19 84 ASN A CA 1
ATOM 644 C C . ASN A 1 84 ? 14.519 3.675 -7.480 1.00 92.19 84 ASN A C 1
ATOM 646 O O . ASN A 1 84 ? 14.042 3.833 -6.353 1.00 92.19 84 ASN A O 1
ATOM 650 N N . PRO A 1 85 ? 15.740 3.125 -7.639 1.00 92.81 85 PRO A N 1
ATOM 651 C CA . PRO A 1 85 ? 16.524 2.596 -6.518 1.00 92.81 85 PRO A CA 1
ATOM 652 C C . PRO A 1 85 ? 16.718 3.560 -5.332 1.00 92.81 85 PRO A C 1
ATOM 654 O O . PRO A 1 85 ? 16.622 3.102 -4.194 1.00 92.81 85 PRO A O 1
ATOM 657 N N . PRO A 1 86 ? 16.921 4.885 -5.529 1.00 93.38 86 PRO A N 1
ATOM 658 C CA . PRO A 1 86 ? 17.053 5.832 -4.418 1.00 93.38 86 PRO A CA 1
ATOM 659 C C . PRO A 1 86 ? 15.819 5.960 -3.518 1.00 93.38 86 PRO A C 1
ATOM 661 O O . PRO A 1 86 ? 15.953 6.486 -2.413 1.00 93.38 86 PRO A O 1
ATOM 664 N N . PHE A 1 87 ? 14.644 5.502 -3.966 1.00 94.75 87 PHE A N 1
ATOM 665 C CA . PHE A 1 87 ? 13.440 5.453 -3.136 1.00 94.75 87 PHE A CA 1
ATOM 666 C C . PHE A 1 87 ? 13.632 4.567 -1.912 1.00 94.75 87 PHE A C 1
ATOM 668 O O . PHE A 1 87 ? 13.155 4.885 -0.820 1.00 94.75 87 PHE A O 1
ATOM 675 N N . TRP A 1 88 ? 14.340 3.457 -2.099 1.00 95.81 88 TRP A N 1
ATOM 676 C CA . TRP A 1 88 ? 14.473 2.413 -1.104 1.00 95.81 88 TRP A CA 1
ATOM 677 C C . TRP A 1 88 ? 15.647 2.674 -0.160 1.00 95.81 88 TRP A C 1
ATOM 679 O O . TRP A 1 88 ? 16.659 3.268 -0.548 1.00 95.81 88 TRP A O 1
ATOM 689 N N . PRO A 1 89 ? 15.576 2.181 1.089 1.00 94.81 89 PRO A N 1
ATOM 690 C CA . PRO A 1 89 ? 16.754 2.118 1.940 1.00 94.81 89 PRO A CA 1
ATOM 691 C C . PRO A 1 89 ? 17.864 1.330 1.235 1.00 94.81 89 PRO A C 1
ATOM 693 O O . PRO A 1 89 ? 17.600 0.264 0.696 1.00 94.81 89 PRO A O 1
ATOM 696 N N . GLN A 1 90 ? 19.121 1.770 1.330 1.00 90.06 90 GLN A N 1
ATOM 697 C CA . GLN A 1 90 ? 20.262 1.123 0.647 1.00 90.06 90 GLN A CA 1
ATOM 698 C C . GLN A 1 90 ? 20.434 -0.380 0.946 1.00 90.06 90 GLN A C 1
ATOM 700 O O . GLN A 1 90 ? 21.082 -1.095 0.194 1.00 90.06 90 GLN A O 1
ATOM 705 N N . SER A 1 91 ? 19.872 -0.860 2.057 1.00 90.75 91 SER A N 1
ATOM 706 C CA . SER A 1 91 ? 19.907 -2.270 2.462 1.00 90.75 91 SER A CA 1
ATOM 707 C C . SER A 1 91 ? 18.781 -3.128 1.871 1.00 90.75 91 SER A C 1
ATOM 709 O O . SER A 1 91 ? 18.754 -4.328 2.131 1.00 90.75 91 SER A O 1
ATOM 711 N N . PHE A 1 92 ? 17.822 -2.540 1.150 1.00 93.81 92 PHE A N 1
ATOM 712 C CA . PHE A 1 92 ? 16.709 -3.277 0.556 1.00 93.81 92 PHE A CA 1
ATOM 713 C C . PHE A 1 92 ? 17.145 -3.934 -0.750 1.00 93.81 92 PHE A C 1
ATOM 715 O O . PHE A 1 92 ? 17.496 -3.269 -1.719 1.00 93.81 92 PHE A O 1
ATOM 722 N N . THR A 1 93 ? 17.086 -5.261 -0.765 1.00 95.31 93 THR A N 1
ATOM 723 C CA . THR A 1 93 ? 17.215 -6.066 -1.980 1.00 95.31 93 THR A CA 1
ATOM 724 C C . THR A 1 93 ? 15.871 -6.162 -2.701 1.00 95.31 93 THR A C 1
ATOM 726 O O . THR A 1 93 ? 14.822 -5.922 -2.098 1.00 95.31 93 THR A O 1
ATOM 729 N N . ASN A 1 94 ? 15.874 -6.613 -3.959 1.00 95.06 94 ASN A N 1
ATOM 730 C CA . ASN A 1 94 ? 14.633 -6.913 -4.681 1.00 95.06 94 ASN A CA 1
ATOM 731 C C . ASN A 1 94 ? 13.745 -7.903 -3.907 1.00 95.06 94 ASN A C 1
ATOM 733 O O . ASN A 1 94 ? 12.540 -7.696 -3.836 1.00 95.06 94 ASN A O 1
ATOM 737 N N . ASP A 1 95 ? 14.317 -8.907 -3.233 1.00 96.38 95 A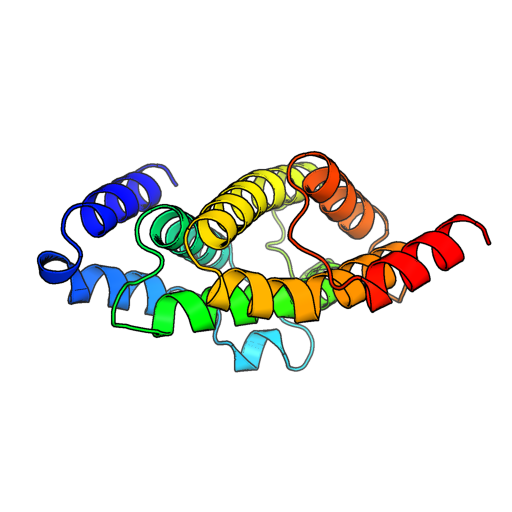SP A N 1
ATOM 738 C CA . ASP A 1 95 ? 13.547 -9.833 -2.385 1.00 96.38 95 ASP A CA 1
ATOM 739 C C . ASP A 1 95 ? 12.893 -9.136 -1.184 1.00 96.38 95 ASP A C 1
ATOM 741 O O . ASP A 1 95 ? 11.758 -9.448 -0.819 1.00 96.38 95 ASP A O 1
ATOM 745 N N . SER A 1 96 ? 13.578 -8.151 -0.593 1.00 96.56 96 SER A N 1
ATOM 746 C CA . SER A 1 96 ? 13.014 -7.329 0.486 1.00 96.56 96 SER A CA 1
ATOM 747 C C . SER A 1 96 ? 11.839 -6.488 -0.019 1.00 96.56 96 SER A C 1
ATOM 749 O O . SER A 1 96 ? 10.835 -6.358 0.679 1.00 96.56 96 SER A O 1
ATOM 751 N N . ILE A 1 97 ? 11.941 -5.960 -1.244 1.00 96.81 97 ILE A N 1
ATOM 752 C CA . ILE A 1 97 ? 10.872 -5.207 -1.915 1.00 96.81 97 ILE A CA 1
ATOM 753 C C . ILE A 1 97 ? 9.675 -6.122 -2.210 1.00 96.81 97 ILE A C 1
ATOM 755 O O . ILE A 1 97 ? 8.551 -5.769 -1.855 1.00 96.81 97 ILE A O 1
ATOM 759 N N . VAL A 1 98 ? 9.901 -7.319 -2.774 1.00 97.38 98 VAL A N 1
ATOM 760 C CA . VAL A 1 98 ? 8.836 -8.318 -2.996 1.00 97.38 98 VAL A CA 1
ATOM 761 C C . VAL A 1 98 ? 8.131 -8.643 -1.683 1.00 97.38 98 VAL A C 1
ATOM 763 O O . VAL A 1 98 ? 6.905 -8.635 -1.633 1.00 97.38 98 VAL A O 1
ATOM 766 N N . SER A 1 99 ? 8.885 -8.931 -0.616 1.00 97.06 99 SER A N 1
ATOM 767 C CA . SER A 1 99 ? 8.300 -9.288 0.679 1.00 97.06 99 SER A CA 1
ATOM 768 C C . SER A 1 99 ? 7.472 -8.149 1.262 1.00 97.06 99 SER A C 1
ATOM 770 O O . SER A 1 99 ? 6.360 -8.391 1.720 1.00 97.06 99 SER A O 1
ATOM 772 N N . PHE A 1 100 ? 7.987 -6.917 1.214 1.00 97.50 100 PHE A N 1
ATOM 773 C CA . PHE A 1 100 ? 7.259 -5.739 1.676 1.00 97.50 100 PHE A CA 1
ATOM 774 C C . PHE A 1 100 ? 5.938 -5.569 0.920 1.00 97.50 100 PHE A C 1
ATOM 776 O O . PHE A 1 100 ? 4.892 -5.433 1.550 1.00 97.50 100 PHE A O 1
ATOM 783 N N . PHE A 1 101 ? 5.968 -5.611 -0.416 1.00 98.12 101 PHE A N 1
ATOM 784 C CA . PHE A 1 101 ? 4.755 -5.429 -1.207 1.00 98.12 101 PHE A CA 1
ATOM 785 C C . PHE A 1 101 ? 3.787 -6.593 -1.093 1.00 98.12 101 PHE A C 1
ATOM 787 O O . PHE A 1 101 ? 2.591 -6.352 -1.106 1.00 98.12 101 PHE A O 1
ATOM 794 N N . ARG A 1 102 ? 4.255 -7.833 -0.945 1.00 98.06 102 ARG A N 1
ATOM 795 C CA . ARG A 1 102 ? 3.358 -8.971 -0.722 1.00 98.06 102 ARG A CA 1
ATOM 796 C C . ARG A 1 102 ? 2.515 -8.745 0.533 1.00 98.06 102 ARG A C 1
ATOM 798 O O . ARG A 1 102 ? 1.295 -8.834 0.462 1.00 98.06 102 ARG A O 1
ATOM 805 N N . ASP A 1 103 ? 3.159 -8.394 1.643 1.00 97.38 103 ASP A N 1
ATOM 806 C CA . ASP A 1 103 ? 2.466 -8.175 2.913 1.00 97.38 103 ASP A CA 1
ATOM 807 C C . ASP A 1 103 ? 1.597 -6.902 2.855 1.00 97.38 103 ASP A C 1
ATOM 809 O O . ASP A 1 103 ? 0.454 -6.899 3.305 1.00 97.38 103 ASP A O 1
ATOM 813 N N . PHE A 1 104 ? 2.107 -5.821 2.255 1.00 98.31 104 PHE A N 1
ATOM 814 C CA . PHE A 1 104 ? 1.358 -4.575 2.081 1.00 98.31 104 PHE A CA 1
ATOM 815 C C . PHE A 1 104 ? 0.099 -4.776 1.228 1.00 98.31 104 PHE A C 1
ATOM 817 O O . PHE A 1 104 ? -0.984 -4.368 1.638 1.00 98.31 104 PHE A O 1
ATOM 824 N N . LEU A 1 105 ? 0.218 -5.432 0.072 1.00 98.44 105 LEU A N 1
ATOM 825 C CA . LEU A 1 105 ? -0.895 -5.668 -0.847 1.00 98.44 105 LEU A CA 1
ATOM 826 C C . LEU A 1 105 ? -1.934 -6.637 -0.275 1.00 98.44 105 LEU A C 1
ATOM 828 O O . LEU A 1 105 ? -3.122 -6.418 -0.500 1.00 98.44 105 LEU A O 1
ATOM 832 N N . ASP A 1 106 ? -1.523 -7.643 0.503 1.00 98.25 106 ASP A N 1
ATOM 833 C CA . ASP A 1 106 ? -2.449 -8.500 1.258 1.00 98.25 106 ASP A CA 1
ATOM 834 C C . ASP A 1 106 ? -3.345 -7.663 2.186 1.00 98.25 106 ASP A C 1
ATOM 836 O O . ASP A 1 106 ? -4.573 -7.779 2.157 1.00 98.25 106 ASP A O 1
ATOM 840 N N . TYR A 1 107 ? -2.752 -6.746 2.959 1.00 98.06 107 TYR A N 1
ATOM 841 C CA . TYR A 1 107 ? -3.520 -5.853 3.828 1.00 98.06 107 TYR A CA 1
ATOM 842 C C . TYR A 1 107 ? -4.406 -4.876 3.050 1.00 98.06 107 TYR A C 1
ATOM 844 O O . TYR A 1 107 ? -5.539 -4.635 3.468 1.00 98.06 107 TYR A O 1
ATOM 852 N N . ILE A 1 108 ? -3.927 -4.337 1.923 1.00 98.25 108 ILE A N 1
ATOM 853 C CA . ILE A 1 108 ? -4.729 -3.462 1.055 1.00 98.25 108 ILE A CA 1
ATOM 854 C C . ILE A 1 108 ? -5.956 -4.205 0.527 1.00 98.25 108 ILE A C 1
ATOM 856 O O . ILE A 1 108 ? -7.059 -3.673 0.626 1.00 98.25 108 ILE A O 1
ATOM 860 N N . CYS A 1 109 ? -5.794 -5.427 0.013 1.00 98.12 109 CYS A N 1
ATOM 861 C CA . CYS A 1 109 ? -6.909 -6.212 -0.522 1.00 98.12 109 CYS A CA 1
ATOM 862 C C . CYS A 1 109 ? -7.959 -6.486 0.562 1.00 98.12 109 CYS A C 1
ATOM 864 O O . CYS A 1 109 ? -9.134 -6.186 0.362 1.00 98.12 109 CYS A O 1
ATOM 866 N N . LYS A 1 110 ? -7.529 -6.925 1.751 1.00 97.94 110 LYS A N 1
ATOM 867 C CA . LYS A 1 110 ? -8.416 -7.130 2.909 1.00 97.94 110 LYS A CA 1
ATOM 868 C C . LYS A 1 110 ? -9.140 -5.851 3.335 1.00 97.94 110 LYS A C 1
ATOM 870 O O . LYS A 1 110 ? -10.325 -5.883 3.646 1.00 97.94 110 LYS A O 1
ATOM 875 N N . ALA A 1 111 ? -8.455 -4.708 3.334 1.00 97.19 111 ALA A N 1
ATOM 876 C CA . ALA A 1 111 ? -9.090 -3.425 3.631 1.00 97.19 111 ALA A CA 1
ATOM 877 C C . ALA A 1 111 ? -10.139 -3.041 2.568 1.00 97.19 111 ALA A C 1
ATOM 879 O O . ALA A 1 111 ? -11.200 -2.531 2.922 1.00 97.19 111 ALA A O 1
ATOM 880 N N . CYS A 1 112 ? -9.875 -3.319 1.285 1.00 97.38 112 CYS A N 1
ATOM 881 C CA . CYS A 1 112 ? -10.819 -3.076 0.188 1.00 97.38 112 CYS A CA 1
ATOM 882 C C . CYS A 1 112 ? -12.077 -3.949 0.302 1.00 97.38 112 CYS A C 1
ATOM 884 O O . CYS A 1 112 ? -13.179 -3.456 0.078 1.00 97.38 112 CYS A O 1
ATOM 886 N N . GLU A 1 113 ? -11.932 -5.219 0.696 1.00 96.56 113 GLU A N 1
ATOM 887 C CA . GLU A 1 113 ? -13.064 -6.130 0.935 1.00 96.56 113 GLU A CA 1
ATOM 888 C C . GLU A 1 113 ? -14.008 -5.609 2.028 1.00 96.56 113 GLU A C 1
ATOM 890 O O . GLU A 1 113 ? -15.221 -5.801 1.959 1.00 96.56 113 GLU A O 1
ATOM 895 N N . LEU A 1 114 ? -13.453 -4.928 3.032 1.00 95.62 114 LEU A N 1
ATOM 896 C CA . LEU A 1 114 ? -14.191 -4.421 4.186 1.00 95.62 114 LEU A CA 1
ATOM 897 C C . LEU A 1 114 ? -14.681 -2.968 4.023 1.00 95.62 114 LEU A C 1
ATOM 899 O O . LEU A 1 114 ? -15.523 -2.522 4.806 1.00 95.62 114 LEU A O 1
ATOM 903 N N . SER A 1 115 ? -14.168 -2.216 3.042 1.00 95.88 115 SER A N 1
ATOM 904 C CA . SER A 1 115 ? -14.531 -0.815 2.793 1.00 95.88 115 SER A CA 1
ATOM 905 C C . SER A 1 115 ? -14.612 -0.498 1.290 1.00 95.88 115 SER A C 1
ATOM 907 O O . SER A 1 115 ? -13.585 -0.295 0.635 1.00 95.88 115 SER A O 1
ATOM 909 N N . PRO A 1 116 ? -15.836 -0.392 0.732 1.00 94.62 116 PRO A N 1
ATOM 910 C CA . PRO A 1 116 ? -16.047 -0.071 -0.683 1.00 94.62 116 PRO A CA 1
ATOM 911 C C . PRO A 1 116 ? -15.489 1.293 -1.112 1.00 94.62 116 PRO A C 1
ATOM 913 O O . PRO A 1 116 ? -15.041 1.455 -2.249 1.00 94.62 116 PRO A O 1
ATOM 916 N N . GLU A 1 117 ? -15.501 2.276 -0.210 1.00 94.62 117 GLU A N 1
ATOM 917 C CA . GLU A 1 117 ? -14.924 3.602 -0.457 1.00 94.62 117 GLU A CA 1
ATOM 918 C C . GLU A 1 117 ? -13.407 3.499 -0.647 1.00 94.62 117 GLU A C 1
ATOM 920 O O . GLU A 1 117 ? -12.889 3.898 -1.690 1.00 94.62 117 GLU A O 1
ATOM 925 N N . PHE A 1 118 ? -12.718 2.831 0.285 1.00 96.06 118 PHE A N 1
ATOM 926 C CA . PHE A 1 118 ? -11.282 2.578 0.176 1.00 96.06 118 PHE A CA 1
ATOM 927 C C . PHE A 1 118 ? -10.939 1.752 -1.072 1.00 96.06 118 PHE A C 1
ATOM 929 O O . PHE A 1 118 ? -9.987 2.067 -1.783 1.00 96.06 118 PHE A O 1
ATOM 936 N N . SER A 1 119 ? -11.754 0.741 -1.399 1.00 97.31 119 SER A N 1
ATOM 937 C CA . SER A 1 119 ? -11.609 -0.039 -2.635 1.00 97.31 119 SER A CA 1
ATOM 938 C C . SER A 1 119 ? -11.692 0.831 -3.889 1.00 97.31 119 SER A C 1
ATOM 940 O O . SER A 1 119 ? -10.960 0.596 -4.851 1.00 97.31 119 SER A O 1
ATOM 942 N N . THR A 1 120 ? -12.585 1.820 -3.896 1.00 96.75 120 THR A N 1
ATOM 943 C CA . THR A 1 120 ? -12.737 2.750 -5.020 1.00 96.75 120 THR A CA 1
ATOM 944 C C . THR A 1 120 ? -11.511 3.648 -5.141 1.00 96.75 120 THR A C 1
ATOM 946 O O . THR A 1 120 ? -11.011 3.850 -6.247 1.00 96.75 120 THR A O 1
ATOM 949 N N . ASP A 1 121 ? -10.997 4.158 -4.021 1.00 96.38 121 ASP A N 1
ATOM 950 C CA . ASP A 1 121 ? -9.800 4.999 -4.001 1.00 96.38 121 ASP A CA 1
ATOM 951 C C . ASP A 1 121 ? -8.550 4.246 -4.469 1.00 96.38 121 ASP A C 1
ATOM 953 O O . ASP A 1 121 ? -7.777 4.786 -5.258 1.00 96.38 121 ASP A O 1
ATOM 957 N N . VAL A 1 122 ? -8.375 2.990 -4.047 1.00 97.81 122 VAL A N 1
ATOM 958 C CA . VAL A 1 122 ? -7.280 2.119 -4.507 1.00 97.81 122 VAL A CA 1
ATOM 959 C C . VAL A 1 122 ? -7.384 1.870 -6.014 1.00 97.81 122 VAL A C 1
ATOM 961 O O . VAL A 1 122 ? -6.411 2.104 -6.736 1.00 97.81 122 VAL A O 1
ATOM 964 N N . ALA A 1 123 ? -8.573 1.496 -6.505 1.00 97.12 123 ALA A N 1
ATOM 965 C CA . ALA A 1 123 ? -8.792 1.170 -7.914 1.00 97.12 123 ALA A CA 1
ATOM 966 C C . ALA A 1 123 ? -8.427 2.310 -8.871 1.00 97.12 123 ALA A C 1
ATOM 968 O O . ALA A 1 123 ? -7.946 2.042 -9.974 1.00 97.12 123 ALA A O 1
ATOM 969 N N . ARG A 1 124 ? -8.606 3.571 -8.446 1.00 96.06 124 ARG A N 1
ATOM 970 C CA . ARG A 1 124 ? -8.241 4.762 -9.234 1.00 96.06 124 ARG A CA 1
ATOM 971 C C . ARG A 1 124 ? -6.752 4.849 -9.567 1.00 96.06 124 ARG A C 1
ATOM 973 O O . ARG A 1 124 ? -6.410 5.549 -10.510 1.00 96.06 124 ARG A O 1
ATOM 980 N N . PHE A 1 125 ? -5.880 4.193 -8.802 1.00 95.88 125 PHE A N 1
ATOM 981 C CA . PHE A 1 125 ? -4.429 4.264 -9.001 1.00 95.88 125 PHE A CA 1
ATOM 982 C C . PHE A 1 125 ? -3.822 2.949 -9.493 1.00 95.88 125 PHE A C 1
ATOM 984 O O . PHE A 1 125 ? -2.757 2.965 -10.106 1.00 95.88 125 PHE A O 1
ATOM 991 N N . THR A 1 126 ? -4.473 1.807 -9.253 1.00 96.62 126 THR A N 1
ATOM 992 C CA . THR A 1 126 ? -3.928 0.479 -9.583 1.00 96.62 126 THR A CA 1
ATOM 993 C C . THR A 1 126 ? -3.581 0.328 -11.064 1.00 96.62 126 THR A C 1
ATOM 995 O O . THR A 1 126 ? -2.520 -0.205 -11.388 1.00 96.62 126 THR A O 1
ATOM 998 N N . GLY A 1 127 ? -4.428 0.842 -11.961 1.00 93.44 127 GLY A N 1
ATOM 999 C CA . GLY A 1 127 ? -4.184 0.823 -13.404 1.00 93.44 127 GLY A CA 1
ATOM 1000 C C . GLY A 1 127 ? -2.901 1.553 -13.805 1.00 93.44 127 GLY A C 1
ATOM 1001 O O . GLY A 1 127 ? -2.028 0.972 -14.450 1.00 93.44 127 GLY A O 1
ATOM 1002 N N . ASP A 1 128 ? -2.751 2.802 -13.361 1.00 92.25 128 ASP A N 1
ATOM 1003 C CA . ASP A 1 128 ? -1.576 3.632 -13.650 1.00 92.25 128 ASP A CA 1
ATOM 1004 C C . ASP A 1 128 ? -0.284 3.026 -13.087 1.00 92.25 128 ASP A C 1
ATOM 1006 O O . ASP A 1 128 ? 0.765 3.085 -13.735 1.00 92.25 128 ASP A O 1
ATOM 1010 N N . ILE A 1 129 ? -0.348 2.405 -11.904 1.00 94.44 129 ILE A N 1
ATOM 1011 C CA . ILE A 1 129 ? 0.795 1.712 -11.296 1.00 94.44 129 ILE A CA 1
ATOM 1012 C C . ILE A 1 129 ? 1.260 0.555 -12.180 1.00 94.44 129 ILE A C 1
ATOM 1014 O O . ILE A 1 129 ? 2.455 0.422 -12.450 1.00 94.44 129 ILE A O 1
ATOM 1018 N N . LEU A 1 130 ? 0.320 -0.268 -12.644 1.00 93.25 130 LEU A N 1
ATOM 1019 C CA . LEU A 1 130 ? 0.601 -1.415 -13.500 1.00 93.25 130 LEU A CA 1
ATOM 1020 C C . LEU A 1 130 ? 1.169 -0.988 -14.857 1.00 93.25 130 LEU A C 1
ATOM 1022 O O . LEU A 1 130 ? 2.191 -1.523 -15.283 1.00 93.25 130 LEU A O 1
ATOM 1026 N N . ILE A 1 131 ? 0.561 0.007 -15.506 1.00 90.75 131 ILE A N 1
ATOM 1027 C CA . ILE A 1 131 ? 1.050 0.547 -16.783 1.00 90.75 131 ILE A CA 1
ATOM 1028 C C . ILE A 1 131 ? 2.462 1.118 -16.611 1.00 90.75 131 ILE A C 1
ATOM 1030 O O . ILE A 1 131 ? 3.340 0.840 -17.425 1.00 90.75 131 ILE A O 1
ATOM 1034 N N . SER A 1 132 ? 2.715 1.851 -15.522 1.00 91.25 132 SER A N 1
ATOM 1035 C CA . SER A 1 132 ? 4.043 2.400 -15.223 1.00 91.25 132 SER A CA 1
ATOM 1036 C C . SER A 1 132 ? 5.090 1.303 -15.000 1.00 91.25 132 SER A C 1
ATOM 1038 O O . SER A 1 132 ? 6.242 1.465 -15.402 1.00 91.25 132 SER A O 1
ATOM 1040 N N . ALA A 1 133 ? 4.707 0.187 -14.373 1.00 91.44 133 ALA A N 1
ATOM 1041 C CA . ALA A 1 133 ? 5.600 -0.945 -14.136 1.00 91.44 133 ALA A CA 1
ATOM 1042 C C . ALA A 1 133 ? 5.919 -1.726 -15.424 1.00 91.44 133 ALA A C 1
ATOM 1044 O O . ALA A 1 133 ? 7.039 -2.212 -15.570 1.00 91.44 133 ALA A O 1
ATOM 1045 N N . LEU A 1 134 ? 4.951 -1.844 -16.344 1.00 87.75 134 LEU A N 1
ATOM 1046 C CA . LEU A 1 134 ? 5.109 -2.519 -17.640 1.00 87.75 134 LEU A CA 1
ATOM 1047 C C . LEU A 1 134 ? 5.876 -1.665 -18.656 1.00 87.75 134 LEU A C 1
ATOM 1049 O O . LEU A 1 134 ? 6.698 -2.186 -19.405 1.00 87.75 134 LEU A O 1
ATOM 1053 N N . GLY A 1 135 ? 5.632 -0.353 -18.661 1.00 81.25 135 GLY A N 1
ATOM 1054 C CA . GLY A 1 135 ? 6.173 0.583 -19.646 1.00 81.25 135 GLY A CA 1
ATOM 1055 C C . GLY A 1 135 ? 7.684 0.815 -19.575 1.00 81.25 135 GLY A C 1
ATOM 1056 O O . GLY A 1 135 ? 8.187 1.613 -20.359 1.00 81.25 135 GLY A O 1
ATOM 1057 N N . ASN A 1 136 ? 8.405 0.154 -18.655 1.00 64.62 136 ASN A N 1
ATOM 1058 C CA . ASN A 1 136 ? 9.860 0.256 -18.485 1.00 64.62 136 ASN A CA 1
ATOM 1059 C C . ASN A 1 136 ? 10.379 1.702 -18.606 1.00 64.62 136 ASN A C 1
ATOM 1061 O O . ASN A 1 136 ? 11.330 1.974 -19.339 1.00 64.62 136 ASN A O 1
ATOM 1065 N N . GLY A 1 137 ? 9.738 2.644 -17.902 1.00 64.69 137 GLY A N 1
ATOM 1066 C CA . GLY A 1 137 ? 10.254 4.010 -17.785 1.00 64.69 137 GLY A CA 1
ATOM 1067 C C . GLY A 1 137 ? 11.627 4.043 -17.095 1.00 64.69 137 GLY A C 1
ATOM 1068 O O . GLY A 1 137 ? 12.153 3.002 -16.718 1.00 64.69 137 GLY A O 1
ATOM 1069 N N . ASN A 1 138 ? 12.185 5.239 -16.866 1.00 67.62 138 ASN A N 1
ATOM 1070 C CA . ASN A 1 138 ? 13.510 5.506 -16.257 1.00 67.62 138 ASN A CA 1
ATOM 1071 C C . ASN A 1 138 ? 13.850 4.796 -14.909 1.00 67.62 138 ASN A C 1
ATOM 1073 O O . ASN A 1 138 ? 14.899 5.080 -14.333 1.00 67.62 138 ASN A O 1
ATOM 1077 N N . GLY A 1 139 ? 12.986 3.930 -14.376 1.00 81.88 139 GLY A N 1
ATOM 1078 C CA . GLY A 1 139 ? 13.211 3.137 -13.170 1.00 81.88 139 GLY A CA 1
ATOM 1079 C C . GLY A 1 139 ? 14.006 1.844 -13.398 1.00 81.88 139 GLY A C 1
ATOM 1080 O O . GLY A 1 139 ? 14.376 1.475 -14.511 1.00 81.88 139 GLY A O 1
ATOM 1081 N N . ASP A 1 140 ? 14.265 1.136 -12.302 1.00 92.19 140 ASP A N 1
ATOM 1082 C CA . ASP A 1 140 ? 14.965 -0.145 -12.291 1.00 92.19 140 ASP A CA 1
ATOM 1083 C C . ASP A 1 140 ? 14.011 -1.303 -12.620 1.00 92.19 140 ASP A C 1
ATOM 1085 O O . ASP A 1 140 ? 13.031 -1.560 -11.915 1.00 92.19 140 ASP A O 1
ATOM 1089 N N . LEU A 1 141 ? 14.329 -2.046 -13.684 1.00 92.06 141 LEU A N 1
ATOM 1090 C CA . LEU A 1 141 ? 13.531 -3.182 -14.154 1.00 92.06 141 LEU A CA 1
ATOM 1091 C C . LEU A 1 141 ? 13.382 -4.290 -13.097 1.00 92.06 141 LEU A C 1
ATOM 1093 O O . LEU A 1 141 ? 12.356 -4.971 -13.053 1.00 92.06 141 LEU A O 1
ATOM 1097 N N . GLY A 1 142 ? 14.403 -4.507 -12.266 1.00 94.06 142 GLY A N 1
ATOM 1098 C CA . GLY A 1 142 ? 14.375 -5.497 -11.193 1.00 94.06 142 GLY A CA 1
ATOM 1099 C C . GLY A 1 142 ? 13.365 -5.127 -10.111 1.00 94.06 142 GLY A C 1
ATOM 1100 O O . GLY A 1 142 ? 12.602 -5.990 -9.671 1.00 94.06 142 GLY A O 1
ATOM 1101 N N . ILE A 1 143 ? 13.300 -3.846 -9.750 1.00 95.25 143 ILE A N 1
ATOM 1102 C CA . ILE A 1 143 ? 12.313 -3.308 -8.808 1.00 95.25 143 ILE A CA 1
ATOM 1103 C C . ILE A 1 143 ? 10.900 -3.388 -9.397 1.00 95.25 143 ILE A C 1
ATOM 1105 O O . ILE A 1 143 ? 10.001 -3.912 -8.737 1.00 95.25 143 ILE A O 1
ATOM 1109 N N . SER A 1 144 ? 10.692 -2.959 -10.646 1.00 94.94 144 SER A N 1
ATOM 1110 C CA . SER A 1 144 ? 9.377 -3.062 -11.301 1.00 94.94 144 SER A CA 1
ATOM 1111 C C . SER A 1 144 ? 8.876 -4.510 -11.332 1.00 94.94 144 SER A C 1
ATOM 1113 O O . SER A 1 144 ? 7.741 -4.791 -10.942 1.00 94.94 144 SER A O 1
ATOM 1115 N N . LYS A 1 145 ? 9.744 -5.467 -11.694 1.00 94.62 145 LYS A N 1
ATOM 1116 C CA . LYS A 1 145 ? 9.419 -6.904 -11.669 1.00 94.62 145 LYS A CA 1
ATOM 1117 C C . LYS A 1 145 ? 9.131 -7.426 -10.263 1.00 94.62 145 LYS A C 1
ATOM 1119 O O . LYS A 1 145 ? 8.243 -8.260 -10.110 1.00 94.62 145 LYS A O 1
ATOM 1124 N N . ALA A 1 146 ? 9.857 -6.963 -9.245 1.00 95.38 146 ALA A N 1
ATOM 1125 C CA . ALA A 1 146 ? 9.601 -7.335 -7.855 1.00 95.38 146 ALA A CA 1
ATOM 1126 C C . ALA A 1 146 ? 8.185 -6.930 -7.413 1.00 95.38 146 ALA A C 1
ATOM 1128 O O . ALA A 1 146 ? 7.473 -7.721 -6.793 1.00 95.38 146 ALA A O 1
ATOM 1129 N N . ILE A 1 147 ? 7.753 -5.727 -7.788 1.00 94.94 147 ILE A N 1
ATOM 1130 C CA . ILE A 1 147 ? 6.429 -5.195 -7.448 1.00 94.94 147 ILE A CA 1
ATOM 1131 C C . ILE A 1 147 ? 5.331 -5.923 -8.224 1.00 94.94 147 ILE A C 1
ATOM 1133 O O . ILE A 1 147 ? 4.364 -6.380 -7.617 1.00 94.94 147 ILE A O 1
ATOM 1137 N N . LEU A 1 148 ? 5.506 -6.123 -9.534 1.00 94.44 148 LEU A N 1
ATOM 1138 C CA . LEU A 1 148 ? 4.574 -6.911 -10.350 1.00 94.44 148 LEU A CA 1
ATOM 1139 C C . LEU A 1 148 ? 4.427 -8.341 -9.814 1.00 94.44 148 LEU A C 1
ATOM 1141 O O . LEU A 1 148 ? 3.314 -8.842 -9.678 1.00 94.44 148 LEU A O 1
ATOM 1145 N N . LYS A 1 149 ? 5.538 -8.977 -9.422 1.00 95.44 149 LYS A N 1
ATOM 1146 C CA . LYS A 1 149 ? 5.520 -10.298 -8.783 1.00 95.44 149 LYS A CA 1
ATOM 1147 C C . LYS A 1 149 ? 4.716 -10.287 -7.481 1.00 95.44 149 LYS A C 1
ATOM 1149 O O . LYS A 1 149 ? 3.974 -11.231 -7.232 1.00 95.44 149 LYS A O 1
ATOM 1154 N N . ALA A 1 150 ? 4.848 -9.245 -6.659 1.00 96.19 150 ALA A N 1
ATOM 1155 C CA . ALA A 1 150 ? 4.050 -9.098 -5.444 1.00 96.19 150 ALA A CA 1
ATOM 1156 C C . ALA A 1 150 ? 2.544 -8.968 -5.750 1.00 96.19 150 ALA A C 1
ATOM 1158 O O . ALA A 1 150 ? 1.733 -9.619 -5.093 1.00 96.19 150 ALA A O 1
ATOM 1159 N N . MET A 1 151 ? 2.180 -8.208 -6.789 1.00 94.62 151 MET A N 1
ATOM 1160 C CA . MET A 1 151 ? 0.792 -8.053 -7.247 1.00 94.62 151 MET A CA 1
ATOM 1161 C C . MET A 1 151 ? 0.170 -9.356 -7.759 1.00 94.62 151 MET A C 1
ATOM 1163 O O . MET A 1 151 ? -1.036 -9.540 -7.634 1.00 94.62 151 MET A O 1
ATOM 1167 N N . CYS A 1 152 ? 0.966 -10.292 -8.285 1.00 94.06 152 CYS A N 1
ATOM 1168 C CA . CYS A 1 152 ? 0.464 -11.618 -8.655 1.00 94.06 152 CYS A CA 1
ATOM 1169 C C . CYS A 1 152 ? 0.008 -12.453 -7.447 1.00 94.06 152 CYS A C 1
ATOM 1171 O O . CYS A 1 152 ? -0.819 -13.344 -7.621 1.00 94.06 152 CYS A O 1
ATOM 1173 N N . TYR A 1 153 ? 0.537 -12.202 -6.242 1.00 95.12 153 TYR A N 1
ATOM 1174 C CA . TYR A 1 153 ? 0.071 -12.882 -5.026 1.00 95.12 153 TYR A CA 1
ATOM 1175 C C . TYR A 1 153 ? -1.221 -12.263 -4.491 1.00 95.12 153 TYR A C 1
ATOM 1177 O O . TYR A 1 153 ? -2.120 -12.986 -4.070 1.00 95.12 153 TYR A O 1
ATOM 1185 N N . HIS A 1 154 ? -1.304 -10.932 -4.513 1.00 96.25 154 HIS A N 1
ATOM 1186 C CA . HIS A 1 154 ? -2.442 -10.168 -4.013 1.00 96.25 154 HIS A CA 1
ATOM 1187 C C . HIS A 1 154 ? -2.714 -9.017 -4.976 1.00 96.25 154 HIS A C 1
ATOM 1189 O O . HIS A 1 154 ? -1.981 -8.025 -4.978 1.00 96.25 154 HIS A O 1
ATOM 1195 N N . PHE A 1 155 ? -3.740 -9.172 -5.813 1.00 95.38 155 PHE A N 1
ATOM 1196 C CA . PHE A 1 155 ? -4.059 -8.214 -6.866 1.00 95.38 155 PHE A CA 1
ATOM 1197 C C . PHE A 1 155 ? -5.122 -7.219 -6.376 1.00 95.38 155 PHE A C 1
ATOM 1199 O O . PHE A 1 155 ? -6.260 -7.631 -6.138 1.00 95.38 155 PHE A O 1
ATOM 1206 N N . PRO A 1 156 ? -4.786 -5.925 -6.213 1.00 96.00 156 PRO A N 1
ATOM 1207 C CA . PRO A 1 156 ? -5.749 -4.930 -5.759 1.00 96.00 156 PRO A CA 1
ATOM 1208 C C . PRO A 1 156 ? -6.861 -4.688 -6.787 1.00 96.00 156 PRO A C 1
ATOM 1210 O O . PRO A 1 156 ? -6.678 -4.971 -7.974 1.00 96.00 156 PRO A O 1
ATOM 1213 N N . PRO A 1 157 ? -7.997 -4.113 -6.362 1.00 96.50 157 PRO A N 1
ATOM 1214 C CA . PRO A 1 157 ? -9.057 -3.697 -7.272 1.00 96.50 157 PRO A CA 1
ATOM 1215 C C . PRO A 1 157 ? -8.520 -2.799 -8.391 1.00 96.50 157 PRO A C 1
ATOM 1217 O O . PRO A 1 157 ? -7.683 -1.941 -8.145 1.00 96.50 157 PRO A O 1
ATOM 1220 N N . VAL A 1 158 ? -9.023 -2.961 -9.613 1.00 94.88 158 VAL A N 1
ATOM 1221 C CA . VAL A 1 158 ? -8.656 -2.134 -10.772 1.00 94.88 158 VAL A CA 1
ATOM 1222 C C . VAL A 1 158 ? -9.919 -1.655 -11.476 1.00 94.88 158 VAL A C 1
ATOM 1224 O O . VAL A 1 158 ? -10.919 -2.374 -11.532 1.00 94.88 158 VAL A O 1
ATOM 1227 N N . LEU A 1 159 ? -9.894 -0.437 -12.018 1.00 93.25 159 LEU A N 1
ATOM 1228 C CA . LEU A 1 159 ? -11.010 0.058 -12.817 1.00 93.25 159 LEU A CA 1
ATOM 1229 C C . LEU A 1 159 ? -11.131 -0.741 -14.127 1.00 93.25 159 LEU A C 1
ATOM 1231 O O . LEU A 1 159 ? -10.116 -0.994 -14.783 1.00 93.25 159 LEU A O 1
ATOM 1235 N N . PRO A 1 160 ? -12.354 -1.077 -14.584 1.00 90.06 160 PRO A N 1
ATOM 1236 C CA . PRO A 1 160 ? -12.549 -1.798 -15.844 1.00 90.06 160 PRO A CA 1
ATOM 1237 C C . PRO A 1 160 ? -11.908 -1.106 -17.057 1.00 90.06 160 PRO A C 1
ATOM 1239 O O . PRO A 1 160 ? -11.380 -1.767 -17.949 1.00 90.06 160 PRO A O 1
ATOM 1242 N N . SER A 1 161 ? -11.909 0.232 -17.078 1.00 89.50 161 SER A N 1
ATOM 1243 C CA . SER A 1 161 ? -11.265 1.024 -18.131 1.00 89.50 161 SER A CA 1
ATOM 1244 C C . SER A 1 161 ? -9.756 0.804 -18.198 1.00 89.50 161 SER A C 1
ATOM 1246 O O . SER A 1 161 ? -9.198 0.791 -19.293 1.00 89.50 161 SER A O 1
ATOM 1248 N N . ASP A 1 162 ? -9.100 0.621 -17.054 1.00 89.94 162 ASP A N 1
ATOM 1249 C CA . ASP A 1 162 ? -7.654 0.419 -16.996 1.00 89.94 162 ASP A CA 1
ATOM 1250 C C . ASP A 1 162 ? -7.279 -1.043 -17.208 1.00 89.94 162 ASP A C 1
ATOM 1252 O O . ASP A 1 162 ? -6.262 -1.316 -17.839 1.00 89.94 162 ASP A O 1
ATOM 1256 N N . ALA A 1 163 ? -8.138 -1.982 -16.797 1.00 86.69 163 ALA A N 1
ATOM 1257 C CA . ALA A 1 163 ? -7.982 -3.396 -17.131 1.00 86.69 163 ALA A CA 1
ATOM 1258 C C . ALA A 1 163 ? -7.918 -3.615 -18.654 1.00 86.69 163 ALA A C 1
ATOM 1260 O O . ALA A 1 163 ? -7.045 -4.331 -19.136 1.00 86.69 163 ALA A O 1
ATOM 1261 N N . ASN A 1 164 ? -8.777 -2.936 -19.424 1.00 86.62 164 ASN A N 1
ATOM 1262 C CA . ASN A 1 164 ? -8.740 -3.003 -20.888 1.00 86.62 164 ASN A CA 1
ATOM 1263 C C . ASN A 1 164 ? -7.418 -2.473 -21.464 1.00 86.62 164 ASN A C 1
ATOM 1265 O O . ASN A 1 164 ? -6.842 -3.105 -22.345 1.00 86.62 164 ASN A O 1
ATOM 1269 N N . LYS A 1 165 ? -6.909 -1.346 -20.943 1.00 87.12 165 LYS A N 1
ATOM 1270 C CA . LYS A 1 165 ? -5.607 -0.795 -21.362 1.00 87.12 165 LYS A CA 1
ATOM 1271 C C . LYS A 1 165 ? -4.465 -1.764 -21.060 1.00 87.12 165 LYS A C 1
ATOM 1273 O O . LYS A 1 165 ? -3.574 -1.927 -21.884 1.00 87.12 165 LYS A O 1
ATOM 1278 N N . LEU A 1 166 ? -4.507 -2.411 -19.895 1.00 85.06 166 LEU A N 1
ATOM 1279 C CA . LEU A 1 166 ? -3.539 -3.425 -19.483 1.00 85.06 166 LEU A CA 1
ATOM 1280 C C . LEU A 1 166 ? -3.512 -4.615 -20.435 1.00 85.06 166 LEU A C 1
ATOM 1282 O O . LEU A 1 166 ? -2.436 -5.056 -20.822 1.00 85.06 166 LEU A O 1
ATOM 1286 N N . VAL A 1 167 ? -4.685 -5.122 -20.821 1.00 85.31 167 VAL A N 1
ATOM 1287 C CA . VAL A 1 167 ? -4.784 -6.223 -21.785 1.00 85.31 167 VAL A CA 1
ATOM 1288 C C . VAL A 1 167 ? -4.174 -5.810 -23.122 1.00 85.31 167 VAL A C 1
ATOM 1290 O O . VAL A 1 167 ? -3.366 -6.561 -23.656 1.00 85.31 167 VAL A O 1
ATOM 1293 N N . SER A 1 168 ? -4.485 -4.612 -23.629 1.00 84.19 168 SER A N 1
ATOM 1294 C CA . SER A 1 168 ? -3.862 -4.106 -24.859 1.00 84.19 168 SER A CA 1
ATOM 1295 C C . SER A 1 168 ? -2.339 -4.019 -24.741 1.00 84.19 168 SER A C 1
ATOM 1297 O O . SER A 1 168 ? -1.641 -4.531 -25.606 1.00 84.19 168 SER A O 1
ATOM 1299 N N . ALA A 1 169 ? -1.822 -3.465 -23.640 1.00 82.56 169 ALA A N 1
ATOM 1300 C CA . ALA A 1 169 ? -0.383 -3.316 -23.411 1.00 82.56 169 ALA A CA 1
ATOM 1301 C C . ALA A 1 169 ? 0.378 -4.649 -23.260 1.00 82.56 169 ALA A C 1
ATOM 1303 O O . ALA A 1 169 ? 1.595 -4.666 -23.390 1.00 82.56 169 ALA A O 1
ATOM 1304 N N . LEU A 1 170 ? -0.312 -5.749 -22.938 1.00 79.19 170 LEU A N 1
ATOM 1305 C CA . LEU A 1 170 ? 0.276 -7.093 -22.851 1.00 79.19 170 LEU A CA 1
ATOM 1306 C C . LEU A 1 170 ? 0.204 -7.875 -24.170 1.00 79.19 170 LEU A C 1
ATOM 1308 O O . LEU A 1 170 ? 0.894 -8.885 -24.307 1.00 79.19 170 LEU A O 1
ATOM 1312 N N . LEU A 1 171 ? -0.687 -7.477 -25.082 1.00 82.25 171 LEU A N 1
ATOM 1313 C CA . LEU A 1 171 ? -0.881 -8.121 -26.384 1.00 82.25 171 LEU A CA 1
ATOM 1314 C C . LEU A 1 171 ? -0.038 -7.485 -27.498 1.00 82.25 171 LEU A C 1
ATOM 1316 O O . LEU A 1 171 ? 0.138 -8.118 -28.540 1.00 82.25 171 LEU A O 1
ATOM 1320 N N . GLU A 1 172 ? 0.434 -6.257 -27.289 1.00 62.22 172 GLU A N 1
ATOM 1321 C CA . GLU A 1 172 ? 1.449 -5.584 -28.113 1.00 62.22 172 GLU A CA 1
ATOM 1322 C C . GLU A 1 172 ? 2.861 -6.123 -27.830 1.00 62.22 172 GLU A C 1
ATOM 1324 O O . GLU A 1 172 ? 3.619 -6.287 -28.816 1.00 62.22 172 GLU A O 1
#

Radius of gyration: 15.67 Å; chains: 1; bounding box: 36×29×52 Å

Secondary structure (DSSP, 8-state):
-HHHHHHHHHHHHSGGG-HHHHHHHHTTSPPHHHHHSSS----HHHHHHHHHHHHHHTT-TT-S--HHHHHHHHHHHTGGGGGSGGGS-TT--HHHHHHHHHHHHHHHHHHHHH-HHHHHHHHHHHHHHHHHHHTT-SS-HHHHHHHHHHHHHS-----HHHHHHHHHHHH-

Foldseek 3Di:
DVVLQVVLVVCLVPVVVCVVVLVVLLVQADDLVLLVDDQHAADPSNLSSLLSLLQSLLRRVPDPDCSSLVRNLSVLLSLLSVLAPRRYDPPDDLVNLLVSLLSSLVSQQSSCVVDVVSLVSNQVRLLVNLCSLLVPPPGHVSNSVSNVNSCVNHPGHHDPVSVVVNVVSVVD